Protein AF-A0A350T4Q5-F1 (afdb_monomer)

Radius of gyration: 14.83 Å; Cα contacts (8 Å, |Δi|>4): 93; chains: 1; bounding box: 34×29×39 Å

Nearest PDB structures (foldseek):
  8c8w-assembly1_A  TM=9.271E-01  e=6.798E-06  Priestia megaterium
  8c8v-assembly1_A  TM=9.267E-01  e=7.148E-06  Priestia megaterium NBRC 15308 = ATCC 14581
  8c9d-assembly1_A  TM=9.274E-01  e=7.517E-06  Priestia megaterium
  8c8u-assembly1_A  TM=9.196E-01  e=1.243E-05  Priestia megaterium
  7wpm-assembly1_A  TM=7.913E-01  e=9.254E-01  Staphylococcus aureus subsp. aureus COL

pLDDT: mean 91.28, std 11.69, range [34.25, 98.56]

Sequence (115 aa):
DPTDPANAVPLEERTLLDRWILSRLQGVVDDVRACLDDFDAQGATRALERFVVDELSNWYIRRNRRRFWKTEADRDKAAAYQTLREALVTLTMLLAPFLPFTSEEMYDNLSLIHI

Mean predicted aligned error: 4.3 Å

Secondary structure (DSSP, 8-state):
-TT-GGGPPPGGGS-HHHHHHHHHHHHHHHHHHHHHHTT-HHHHHHHHHHIIIIIIIIIIIHHHHHHHT-SS--HHHHHHHHHHHHHHHHHHHHHTTT-HHHHHHHHHHHHGGG-

Foldseek 3Di:
DLQDPVLDDDLVRADPLLVVLVVLLVVLVVQLVVCVVVVNPPSNVVSLCCSVPPPVPVPSCVVCVVLCPDPDDDSRVSSSVNSNLVSQLSSLVSCCVPCVVVSVVSNCVSVVVPD

Solvent-accessible surface area (backbone atoms only — not comparable to full-atom values): 6462 Å² total; per-residue (Å²): 114,60,71,39,75,93,62,63,67,56,72,88,79,39,53,74,68,52,50,48,54,53,54,51,50,53,52,46,52,52,51,33,49,54,22,52,77,71,68,32,64,66,57,22,51,52,50,50,49,48,43,50,51,55,48,44,46,60,42,49,47,59,72,42,45,68,52,76,67,47,87,68,94,44,75,67,36,25,36,53,49,39,46,50,48,55,53,50,53,52,48,31,62,71,36,33,92,81,38,52,69,63,20,49,56,51,43,48,66,71,58,51,83,76,114

Structure (mmCIF, N/CA/C/O backbone):
data_AF-A0A350T4Q5-F1
#
_entry.id   AF-A0A350T4Q5-F1
#
loop_
_atom_site.group_PDB
_atom_site.id
_atom_site.type_symbol
_atom_site.label_atom_id
_atom_site.label_alt_id
_atom_site.label_comp_id
_atom_site.label_asym_id
_atom_site.label_entity_id
_atom_site.label_seq_id
_atom_site.pdbx_PDB_ins_code
_atom_site.Cartn_x
_atom_site.Cartn_y
_atom_site.Cartn_z
_atom_site.occupancy
_atom_site.B_iso_or_equiv
_atom_site.auth_seq_id
_atom_site.auth_comp_id
_atom_site.auth_asym_id
_atom_site.auth_atom_id
_atom_site.pdbx_PDB_model_num
ATOM 1 N N . ASP A 1 1 ? 6.043 8.542 -19.156 1.00 61.22 1 ASP A N 1
ATOM 2 C CA . ASP A 1 1 ? 6.174 8.318 -17.704 1.00 61.22 1 ASP A CA 1
ATOM 3 C C . ASP A 1 1 ? 6.070 6.815 -17.435 1.00 61.22 1 ASP A C 1
ATOM 5 O O . ASP A 1 1 ? 5.199 6.197 -18.039 1.00 61.22 1 ASP A O 1
ATOM 9 N N . PRO A 1 2 ? 6.938 6.188 -16.618 1.00 62.78 2 PRO A N 1
ATOM 10 C CA . PRO A 1 2 ? 6.801 4.770 -16.257 1.00 62.78 2 PRO A CA 1
ATOM 11 C C . PRO A 1 2 ? 5.472 4.408 -15.561 1.00 62.78 2 PRO A C 1
ATOM 13 O O . PRO A 1 2 ? 5.116 3.232 -15.537 1.00 62.78 2 PRO A O 1
ATOM 16 N N . THR A 1 3 ? 4.744 5.382 -15.011 1.00 64.25 3 THR A N 1
ATOM 17 C CA . THR A 1 3 ? 3.457 5.201 -14.317 1.00 64.25 3 THR A CA 1
ATOM 18 C C . THR A 1 3 ? 2.225 5.495 -15.181 1.00 64.25 3 THR A C 1
ATOM 20 O O . THR A 1 3 ? 1.106 5.358 -14.697 1.00 64.25 3 THR A O 1
ATOM 23 N N . ASP A 1 4 ? 2.417 5.848 -16.455 1.00 70.12 4 ASP A N 1
ATOM 24 C CA . ASP A 1 4 ? 1.335 6.103 -17.411 1.00 70.12 4 ASP A CA 1
ATOM 25 C C . ASP A 1 4 ? 0.480 4.836 -17.650 1.00 70.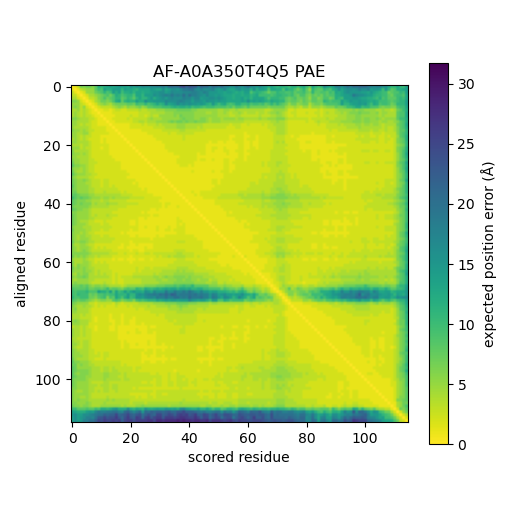12 4 ASP A C 1
ATOM 27 O O . ASP A 1 4 ? 1.043 3.791 -18.003 1.00 70.12 4 ASP A O 1
ATOM 31 N N . PRO A 1 5 ? -0.859 4.892 -17.499 1.00 68.81 5 PRO A N 1
ATOM 32 C CA . PRO A 1 5 ? -1.757 3.764 -17.726 1.00 68.81 5 PRO A CA 1
ATOM 33 C C . PRO A 1 5 ? -1.704 3.235 -19.162 1.00 68.81 5 PRO A C 1
ATOM 35 O O . PRO A 1 5 ? -1.942 2.044 -19.365 1.00 68.81 5 PRO A O 1
ATOM 38 N N . ALA A 1 6 ? -1.320 4.053 -20.150 1.00 72.62 6 ALA A N 1
ATOM 39 C CA . ALA A 1 6 ? -1.089 3.585 -21.518 1.00 72.62 6 ALA A CA 1
ATOM 40 C C . ALA A 1 6 ? 0.088 2.591 -21.620 1.00 72.62 6 ALA A C 1
ATOM 42 O O . ALA A 1 6 ? 0.151 1.801 -22.559 1.00 72.62 6 ALA A O 1
ATOM 43 N N . ASN A 1 7 ? 0.996 2.599 -20.637 1.00 78.88 7 ASN A N 1
ATOM 44 C CA . ASN A 1 7 ? 2.150 1.703 -20.532 1.00 78.88 7 ASN A CA 1
ATOM 45 C C . ASN A 1 7 ? 2.005 0.689 -19.383 1.00 78.88 7 ASN A C 1
ATOM 47 O O . ASN A 1 7 ? 3.010 0.168 -18.887 1.00 78.88 7 ASN A O 1
ATOM 51 N N . ALA A 1 8 ? 0.777 0.420 -18.926 1.00 83.19 8 ALA A N 1
ATOM 52 C CA . ALA A 1 8 ? 0.528 -0.513 -17.834 1.00 83.19 8 ALA A CA 1
ATOM 53 C C . ALA A 1 8 ? 1.073 -1.916 -18.158 1.00 83.19 8 ALA A C 1
ATOM 55 O O . ALA A 1 8 ? 0.717 -2.534 -19.161 1.00 83.19 8 ALA A O 1
ATOM 56 N N . VAL A 1 9 ? 1.939 -2.433 -17.286 1.00 89.81 9 VAL A N 1
ATOM 57 C CA . VAL A 1 9 ? 2.476 -3.791 -17.371 1.00 89.81 9 VAL A CA 1
ATOM 58 C C . VAL A 1 9 ? 1.499 -4.741 -16.667 1.00 89.81 9 VAL A C 1
ATOM 60 O O . VAL A 1 9 ? 1.275 -4.573 -15.456 1.00 89.81 9 VAL A O 1
ATOM 63 N N . PRO A 1 10 ? 0.935 -5.737 -17.382 1.00 92.06 10 PRO A N 1
ATOM 64 C CA . PRO A 1 10 ? 0.030 -6.727 -16.804 1.00 92.06 10 PRO A CA 1
ATOM 65 C C . PRO A 1 10 ? 0.656 -7.444 -15.608 1.00 92.06 10 PRO A C 1
ATOM 67 O O . PRO A 1 10 ? 1.849 -7.747 -15.616 1.00 92.06 10 PRO A O 1
ATOM 70 N N . LEU A 1 11 ? -0.147 -7.751 -14.584 1.00 90.50 11 LEU A N 1
ATOM 71 C CA . LEU A 1 11 ? 0.329 -8.363 -13.336 1.00 90.50 11 LEU A CA 1
ATOM 72 C C . LEU A 1 11 ? 1.104 -9.671 -13.574 1.00 90.50 11 LEU A C 1
ATOM 74 O O . LEU A 1 11 ? 2.115 -9.919 -12.922 1.00 90.50 11 LEU A O 1
ATOM 78 N N . GLU A 1 12 ? 0.649 -10.488 -14.522 1.00 92.44 12 GLU A N 1
ATOM 79 C CA . GLU A 1 12 ? 1.275 -11.754 -14.932 1.00 92.44 12 GLU A CA 1
ATOM 80 C C . GLU A 1 12 ? 2.679 -11.597 -15.523 1.00 92.44 12 GLU A C 1
ATOM 82 O O . GLU A 1 12 ? 3.515 -12.488 -15.366 1.00 92.44 12 GLU A O 1
ATOM 87 N N . GLU A 1 13 ? 2.958 -10.446 -16.130 1.00 92.69 13 GLU A N 1
ATOM 88 C CA . GLU A 1 13 ? 4.268 -10.105 -16.677 1.00 92.69 13 GLU A CA 1
ATOM 89 C C . GLU A 1 13 ? 5.186 -9.432 -15.644 1.00 92.69 13 GLU A C 1
ATOM 91 O O . GLU A 1 13 ? 6.383 -9.261 -15.890 1.00 92.69 13 GLU A O 1
ATOM 96 N N . ARG A 1 14 ? 4.657 -9.054 -14.472 1.00 94.44 14 ARG A N 1
ATOM 97 C CA . ARG A 1 14 ? 5.464 -8.496 -13.384 1.00 94.44 14 ARG A CA 1
ATOM 98 C C . ARG A 1 14 ? 6.264 -9.592 -12.681 1.00 94.44 14 ARG A C 1
ATOM 100 O O . ARG A 1 14 ? 5.910 -10.780 -12.652 1.00 94.44 14 ARG A O 1
ATOM 107 N N . THR A 1 15 ? 7.368 -9.187 -12.060 1.00 95.38 15 THR A N 1
ATOM 108 C CA . THR A 1 15 ? 8.251 -10.134 -11.373 1.00 95.38 15 THR A CA 1
ATOM 109 C C . THR A 1 15 ? 7.538 -10.800 -10.192 1.00 95.38 15 THR A C 1
ATOM 111 O O . THR A 1 15 ? 6.522 -10.318 -9.686 1.00 95.38 15 THR A O 1
ATOM 114 N N . LEU A 1 16 ? 8.078 -11.923 -9.713 1.00 96.06 16 LEU A N 1
ATOM 115 C CA . LEU A 1 16 ? 7.541 -12.590 -8.521 1.00 96.06 16 LEU A CA 1
ATOM 116 C C . LEU A 1 16 ? 7.554 -11.677 -7.287 1.00 96.06 16 LEU A C 1
ATOM 118 O O . LEU A 1 16 ? 6.637 -11.751 -6.479 1.00 96.06 16 LEU A O 1
ATOM 122 N N . LEU A 1 17 ? 8.560 -10.803 -7.157 1.00 95.81 17 LEU A N 1
ATOM 123 C CA . LEU A 1 17 ? 8.650 -9.848 -6.049 1.00 95.81 17 LEU A CA 1
ATOM 124 C C . LEU A 1 17 ? 7.539 -8.797 -6.115 1.00 95.81 17 LEU A C 1
ATOM 126 O O . LEU A 1 17 ? 6.979 -8.448 -5.080 1.00 95.81 17 LEU A O 1
ATOM 130 N N . ASP A 1 18 ? 7.211 -8.331 -7.320 1.00 97.06 18 ASP A N 1
ATOM 131 C CA . ASP A 1 18 ? 6.153 -7.344 -7.545 1.00 97.06 18 ASP A CA 1
ATOM 132 C C . ASP A 1 18 ? 4.778 -7.928 -7.201 1.00 97.06 18 ASP A C 1
ATOM 134 O O . ASP A 1 18 ? 3.994 -7.338 -6.463 1.00 97.06 18 ASP A O 1
ATOM 138 N N . ARG A 1 19 ? 4.505 -9.148 -7.674 1.00 97.44 19 ARG A N 1
ATOM 139 C CA . ARG A 1 19 ? 3.265 -9.862 -7.345 1.00 97.44 19 ARG A CA 1
ATOM 140 C C . ARG A 1 19 ? 3.166 -10.193 -5.859 1.00 97.44 19 ARG A C 1
ATOM 142 O O . ARG A 1 19 ? 2.090 -10.090 -5.277 1.00 97.44 19 ARG A O 1
ATOM 149 N N . TRP A 1 20 ? 4.284 -10.573 -5.243 1.00 97.62 20 TRP A N 1
ATOM 150 C CA . TRP A 1 20 ? 4.340 -10.864 -3.816 1.00 97.62 20 TRP A CA 1
ATOM 151 C C . TRP A 1 20 ? 3.986 -9.637 -2.974 1.00 97.62 20 TRP A C 1
ATOM 153 O O . TRP A 1 20 ? 3.129 -9.754 -2.104 1.00 97.62 20 TRP A O 1
ATOM 163 N N . ILE A 1 21 ? 4.570 -8.460 -3.244 1.00 98.31 21 ILE A N 1
ATOM 164 C CA . ILE A 1 21 ? 4.298 -7.275 -2.414 1.00 98.31 21 ILE A CA 1
ATOM 165 C C . ILE A 1 21 ? 2.842 -6.810 -2.546 1.00 98.31 21 ILE A C 1
ATOM 167 O O . ILE A 1 21 ? 2.245 -6.400 -1.555 1.00 98.31 21 ILE A O 1
ATOM 171 N N . LEU A 1 22 ? 2.234 -6.950 -3.730 1.00 97.88 22 LEU A N 1
ATOM 172 C CA . LEU A 1 22 ? 0.810 -6.652 -3.928 1.00 97.88 22 LEU A CA 1
ATOM 173 C C . LEU A 1 22 ? -0.096 -7.666 -3.227 1.00 97.88 22 LEU A C 1
ATOM 175 O O . LEU A 1 22 ? -1.104 -7.289 -2.639 1.00 97.88 22 LEU A O 1
ATOM 179 N N . SER A 1 23 ? 0.278 -8.947 -3.222 1.00 98.06 23 SER A N 1
ATOM 180 C CA . SER A 1 23 ? -0.440 -9.958 -2.440 1.00 98.06 23 SER A CA 1
ATOM 181 C C . SER A 1 23 ? -0.360 -9.672 -0.938 1.00 98.06 23 SER A C 1
ATOM 183 O O . SER A 1 23 ? -1.364 -9.795 -0.239 1.00 98.06 23 SER A O 1
ATOM 185 N N . ARG A 1 24 ? 0.807 -9.246 -0.441 1.00 98.38 24 ARG A N 1
ATOM 186 C CA . ARG A 1 24 ? 0.977 -8.819 0.953 1.00 98.38 24 ARG A CA 1
ATOM 187 C C . ARG A 1 24 ? 0.131 -7.594 1.290 1.00 98.38 24 ARG A C 1
ATOM 189 O O . ARG A 1 24 ? -0.531 -7.597 2.322 1.00 98.38 24 ARG A O 1
ATOM 196 N N . LEU A 1 25 ? 0.101 -6.602 0.400 1.00 98.50 25 LEU A N 1
ATOM 197 C CA . LEU A 1 25 ? -0.722 -5.402 0.536 1.00 98.50 25 LEU A CA 1
ATOM 198 C C . LEU A 1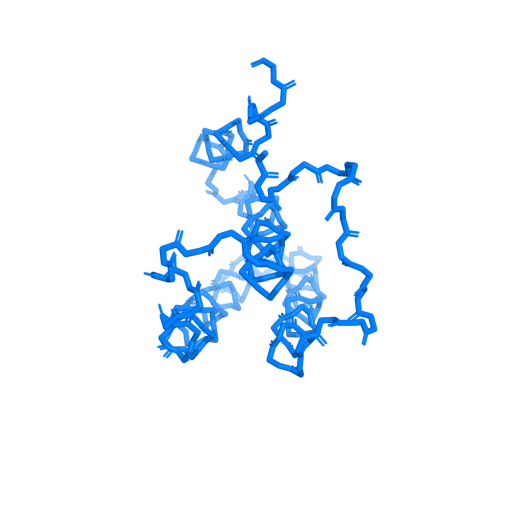 25 ? -2.210 -5.738 0.696 1.00 98.50 25 LEU A C 1
ATOM 200 O O . LEU A 1 25 ? -2.852 -5.173 1.572 1.00 98.50 25 LEU A O 1
ATOM 204 N N . GLN A 1 26 ? -2.749 -6.667 -0.100 1.00 98.38 26 GLN A N 1
ATOM 205 C CA . GLN A 1 26 ? -4.150 -7.088 0.045 1.00 98.38 26 GLN A CA 1
ATOM 206 C C . GLN A 1 26 ? -4.422 -7.722 1.416 1.00 98.38 26 GLN A C 1
ATOM 208 O O . GLN A 1 26 ? -5.421 -7.395 2.042 1.00 98.38 26 GLN A O 1
ATOM 213 N N . GLY A 1 27 ? -3.493 -8.531 1.938 1.00 98.50 27 GLY A N 1
ATOM 214 C CA . GLY A 1 27 ? -3.611 -9.046 3.308 1.00 98.50 27 GLY A CA 1
ATOM 215 C C . GLY A 1 27 ? -3.663 -7.933 4.362 1.00 98.50 27 GLY A C 1
ATOM 216 O O . GLY A 1 27 ? -4.460 -7.997 5.286 1.00 98.50 27 GLY A O 1
ATOM 217 N N . VAL A 1 28 ? -2.874 -6.868 4.189 1.00 98.44 28 VAL A N 1
ATOM 218 C CA . VAL A 1 28 ? -2.890 -5.707 5.098 1.00 98.44 28 VAL A CA 1
ATOM 219 C C . VAL A 1 28 ? -4.191 -4.914 4.985 1.00 98.44 28 VAL A C 1
ATOM 221 O O . VAL A 1 28 ? -4.677 -4.412 5.993 1.00 98.44 28 VAL A O 1
ATOM 224 N N . VAL A 1 29 ? -4.771 -4.802 3.786 1.00 98.56 29 VAL A N 1
ATOM 225 C CA . VAL A 1 29 ? -6.099 -4.191 3.596 1.00 98.56 29 VAL A CA 1
ATOM 226 C C . VAL A 1 29 ? -7.148 -4.944 4.415 1.00 98.56 29 VAL A C 1
ATOM 228 O O . VAL A 1 29 ? -7.942 -4.306 5.109 1.00 98.56 29 VAL A O 1
ATOM 231 N N . ASP A 1 30 ? -7.134 -6.276 4.356 1.00 98.56 30 ASP A N 1
ATOM 232 C CA . ASP A 1 30 ? -8.070 -7.118 5.103 1.00 98.56 30 ASP A CA 1
ATOM 233 C C . ASP A 1 30 ? -7.855 -6.994 6.620 1.00 98.56 30 ASP A C 1
ATOM 235 O O . ASP A 1 30 ? -8.821 -6.773 7.352 1.00 98.56 30 ASP A O 1
ATOM 239 N N . ASP A 1 31 ? -6.600 -7.038 7.083 1.00 98.44 31 ASP A N 1
ATOM 240 C CA . ASP A 1 31 ? -6.246 -6.879 8.500 1.00 98.44 31 ASP A CA 1
ATOM 241 C C . ASP A 1 31 ? -6.696 -5.511 9.048 1.00 98.44 31 ASP A C 1
ATOM 243 O O . ASP A 1 31 ? -7.316 -5.427 10.108 1.00 98.44 31 ASP A O 1
ATOM 247 N N . VAL A 1 32 ? -6.420 -4.423 8.318 1.00 98.50 32 VAL A N 1
ATOM 248 C CA . VAL A 1 32 ? -6.804 -3.059 8.723 1.00 98.50 32 VAL A CA 1
ATOM 249 C C . VAL A 1 32 ? -8.319 -2.901 8.759 1.00 98.50 32 VAL A C 1
ATOM 251 O O . VAL A 1 32 ? -8.835 -2.293 9.697 1.00 98.50 32 VAL A O 1
ATOM 254 N N . ARG A 1 33 ? -9.034 -3.446 7.767 1.00 98.19 33 ARG A N 1
ATOM 255 C CA . ARG A 1 33 ? -10.501 -3.413 7.744 1.00 98.19 33 ARG A CA 1
ATOM 256 C C . ARG A 1 33 ? -11.072 -4.138 8.959 1.00 98.19 33 ARG A C 1
ATOM 258 O O . ARG A 1 33 ? -11.865 -3.540 9.674 1.00 98.19 33 ARG A O 1
ATOM 265 N N . ALA A 1 34 ? -10.618 -5.363 9.226 1.00 98.50 34 ALA A N 1
ATOM 266 C CA . ALA A 1 34 ? -11.076 -6.140 10.374 1.00 98.50 34 ALA A CA 1
ATOM 267 C C . ALA A 1 34 ? -10.808 -5.415 11.704 1.00 98.50 34 ALA A C 1
ATOM 269 O O . ALA A 1 34 ? -11.702 -5.300 12.537 1.00 98.50 34 ALA A O 1
ATOM 270 N N . CYS A 1 35 ? -9.608 -4.852 11.876 1.00 98.56 35 CYS A N 1
ATOM 271 C CA . CYS A 1 35 ? -9.280 -4.059 13.058 1.00 98.56 35 CYS A CA 1
ATOM 272 C C . CYS A 1 35 ? -10.199 -2.838 13.216 1.00 98.56 35 CYS A C 1
ATOM 274 O O . CYS A 1 35 ? -10.667 -2.570 14.318 1.00 98.56 35 CYS A O 1
ATOM 276 N N . LEU A 1 36 ? -10.470 -2.089 12.142 1.00 97.75 36 LEU A N 1
ATOM 277 C CA . LEU A 1 36 ? -11.336 -0.908 12.214 1.00 97.75 36 LEU A CA 1
ATOM 278 C C . LEU A 1 36 ? -12.811 -1.261 12.450 1.00 97.75 36 LEU A C 1
ATOM 280 O O . LEU A 1 36 ? -13.474 -0.529 13.185 1.00 97.75 36 LEU A O 1
ATOM 284 N N . ASP A 1 37 ? -13.298 -2.372 11.893 1.00 98.19 37 ASP A N 1
ATOM 285 C CA . ASP A 1 37 ? -14.648 -2.892 12.155 1.00 98.19 37 ASP A CA 1
ATOM 286 C C . ASP A 1 37 ? -14.831 -3.252 13.646 1.00 98.19 37 ASP A C 1
ATOM 288 O O . ASP A 1 37 ? -15.897 -3.016 14.216 1.00 98.19 37 ASP A O 1
ATOM 292 N N . ASP A 1 38 ? -13.762 -3.720 14.302 1.00 98.38 38 ASP A N 1
ATOM 293 C CA . ASP A 1 38 ? -13.709 -4.020 15.741 1.00 98.38 38 ASP A CA 1
ATOM 294 C C . ASP A 1 38 ? -13.295 -2.816 16.619 1.00 98.38 38 ASP A C 1
ATOM 296 O O . ASP A 1 38 ? -13.071 -2.960 17.824 1.00 98.38 38 ASP A O 1
ATOM 300 N N . PHE A 1 39 ? -13.206 -1.607 16.048 1.00 97.56 39 PHE A N 1
ATOM 301 C CA . PHE A 1 39 ? -12.738 -0.382 16.720 1.00 97.56 39 PHE A CA 1
ATOM 302 C C . PHE A 1 39 ? -11.301 -0.458 17.287 1.00 97.56 39 PHE A C 1
ATOM 304 O O . PHE A 1 39 ? -10.911 0.352 18.135 1.00 97.56 39 PHE A O 1
ATOM 311 N N . ASP A 1 40 ? -10.470 -1.377 16.792 1.00 98.25 40 ASP A N 1
ATOM 312 C CA . ASP A 1 40 ? -9.057 -1.521 17.146 1.00 98.25 40 ASP A CA 1
ATOM 313 C C . ASP A 1 40 ? -8.143 -0.669 16.245 1.00 98.25 40 ASP A C 1
ATOM 315 O O . ASP A 1 40 ? -7.451 -1.140 15.337 1.00 98.25 40 ASP A O 1
ATOM 319 N N . ALA A 1 41 ? -8.085 0.632 16.537 1.00 97.19 41 ALA A N 1
ATOM 320 C CA . ALA A 1 41 ? -7.173 1.552 15.853 1.00 97.19 41 ALA A CA 1
ATOM 321 C C . ALA A 1 41 ? -5.684 1.190 16.056 1.00 97.19 41 ALA A C 1
ATOM 323 O O . ALA A 1 41 ? -4.837 1.492 15.207 1.00 97.19 41 ALA A O 1
ATOM 324 N N . GLN A 1 42 ? -5.337 0.546 17.175 1.00 97.94 42 GLN A N 1
ATOM 325 C CA . GLN A 1 42 ? -3.953 0.192 17.479 1.00 97.94 42 GLN A CA 1
ATOM 326 C C . GLN A 1 42 ? -3.486 -1.000 16.633 1.00 97.94 42 GLN A C 1
ATOM 328 O O . GLN A 1 42 ? -2.375 -0.980 16.101 1.00 97.94 42 GLN A O 1
ATOM 333 N N . GLY A 1 43 ? -4.319 -2.030 16.496 1.00 98.25 43 GLY A N 1
ATOM 334 C CA . GLY A 1 43 ? -4.054 -3.179 15.635 1.00 98.25 43 GLY A CA 1
ATOM 335 C C . GLY A 1 43 ? -3.895 -2.762 14.178 1.00 98.25 43 GLY A C 1
ATOM 336 O O . GLY A 1 43 ? -2.888 -3.105 13.552 1.00 98.25 43 GLY A O 1
ATOM 337 N N . ALA A 1 44 ? -4.804 -1.916 13.682 1.00 98.25 44 ALA A N 1
ATOM 338 C CA . ALA A 1 44 ? -4.745 -1.385 12.321 1.00 98.25 44 ALA A CA 1
ATOM 339 C C . ALA A 1 44 ? -3.430 -0.629 12.048 1.00 98.25 44 ALA A C 1
ATOM 341 O O . ALA A 1 44 ? -2.730 -0.903 11.071 1.00 98.25 44 ALA A O 1
ATOM 342 N N . THR A 1 45 ? -3.041 0.287 12.942 1.00 97.56 45 THR A N 1
ATOM 343 C CA . THR A 1 45 ? -1.793 1.059 12.789 1.00 97.56 45 THR A CA 1
ATOM 344 C C . THR A 1 45 ? -0.541 0.186 12.897 1.00 97.56 45 THR A C 1
ATOM 346 O O . THR A 1 45 ? 0.397 0.381 12.124 1.00 97.56 45 THR A O 1
ATOM 349 N N . ARG A 1 46 ? -0.533 -0.835 13.766 1.00 98.12 46 ARG A N 1
ATOM 350 C CA . ARG A 1 46 ? 0.562 -1.824 13.841 1.00 98.12 46 ARG A CA 1
ATOM 351 C C . ARG A 1 46 ? 0.681 -2.672 12.573 1.00 98.12 46 ARG A C 1
ATOM 353 O O . ARG A 1 46 ? 1.799 -3.003 12.176 1.00 98.12 46 ARG A O 1
ATOM 360 N N . ALA A 1 47 ? -0.437 -3.056 11.955 1.00 98.19 47 ALA A N 1
ATOM 361 C CA . ALA A 1 47 ? -0.431 -3.797 10.693 1.00 98.19 47 ALA A CA 1
ATOM 362 C C . ALA A 1 47 ? 0.183 -2.952 9.563 1.00 98.19 47 ALA A C 1
ATOM 364 O O . ALA A 1 47 ? 1.069 -3.426 8.846 1.00 98.19 47 ALA A O 1
ATOM 365 N N . LEU A 1 48 ? -0.214 -1.677 9.477 1.00 98.19 48 LEU A N 1
ATOM 366 C CA . LEU A 1 48 ? 0.344 -0.712 8.526 1.00 98.19 48 LEU A CA 1
ATOM 367 C C . LEU A 1 48 ? 1.843 -0.484 8.741 1.00 98.19 48 LEU A C 1
ATOM 369 O O . LEU A 1 48 ? 2.616 -0.570 7.787 1.00 98.19 48 LEU A O 1
ATOM 373 N N . GLU A 1 49 ? 2.270 -0.236 9.983 1.00 97.94 49 GLU A N 1
ATOM 374 C CA . GLU A 1 49 ? 3.683 -0.024 10.322 1.00 97.94 49 GLU A CA 1
ATOM 375 C C . GLU A 1 49 ? 4.542 -1.219 9.896 1.00 97.94 49 GLU A C 1
ATOM 377 O O . GLU A 1 49 ? 5.549 -1.043 9.206 1.00 97.94 49 GLU A O 1
ATOM 382 N N . ARG A 1 50 ? 4.110 -2.441 10.237 1.00 98.31 50 ARG A N 1
ATOM 383 C CA . ARG A 1 50 ? 4.811 -3.678 9.867 1.00 98.31 50 ARG A CA 1
ATOM 384 C C . ARG A 1 50 ? 4.981 -3.794 8.357 1.00 98.31 50 ARG A C 1
ATOM 386 O O . ARG A 1 50 ? 6.081 -4.069 7.882 1.00 98.31 50 ARG A O 1
ATOM 393 N N . PHE A 1 51 ? 3.916 -3.561 7.593 1.00 98.50 51 PHE A N 1
ATOM 394 C CA . PHE A 1 51 ? 3.995 -3.627 6.138 1.00 98.50 51 PHE A CA 1
ATOM 395 C C . PHE A 1 51 ? 4.963 -2.587 5.571 1.00 98.50 51 PHE A C 1
ATOM 397 O O . PHE A 1 51 ? 5.831 -2.926 4.766 1.00 98.50 51 PHE A O 1
ATOM 404 N N . VAL A 1 52 ? 4.850 -1.329 6.002 1.00 98.00 52 VAL A N 1
ATOM 405 C CA . VAL A 1 52 ? 5.680 -0.233 5.484 1.00 98.00 52 VAL A CA 1
ATOM 406 C C . VAL A 1 52 ? 7.156 -0.458 5.811 1.00 98.00 52 VAL A C 1
ATOM 408 O O . VAL A 1 52 ? 8.009 -0.344 4.925 1.00 98.00 52 VAL A O 1
ATOM 411 N N . VAL A 1 53 ? 7.468 -0.785 7.065 1.00 97.81 53 VAL A N 1
ATOM 412 C CA . VAL A 1 53 ? 8.849 -0.902 7.543 1.00 97.81 53 VAL A CA 1
ATOM 413 C C . VAL A 1 53 ? 9.482 -2.198 7.055 1.00 97.81 53 VAL A C 1
ATOM 415 O O . VAL A 1 53 ? 10.529 -2.152 6.404 1.00 97.81 53 VAL A O 1
ATOM 418 N N . ASP A 1 54 ? 8.862 -3.345 7.327 1.00 97.44 54 ASP A N 1
ATOM 419 C CA . ASP A 1 54 ? 9.498 -4.649 7.134 1.00 97.44 54 ASP A CA 1
ATOM 420 C C . ASP A 1 54 ? 9.371 -5.149 5.695 1.00 97.44 54 ASP A C 1
ATOM 422 O O . ASP A 1 54 ? 10.351 -5.613 5.104 1.00 97.44 54 ASP A O 1
ATOM 426 N N . GLU A 1 55 ? 8.183 -5.031 5.106 1.00 98.06 55 GLU A N 1
ATOM 427 C CA . GLU A 1 55 ? 7.877 -5.670 3.826 1.00 98.06 55 GLU A CA 1
ATOM 428 C C . GLU A 1 55 ? 8.155 -4.739 2.642 1.00 98.06 55 GLU A C 1
ATOM 430 O O . GLU A 1 55 ? 8.893 -5.101 1.720 1.00 98.06 55 GLU A O 1
ATOM 435 N N . LEU A 1 56 ? 7.638 -3.511 2.678 1.00 97.62 56 LEU A N 1
ATOM 436 C CA . LEU A 1 56 ? 7.789 -2.556 1.587 1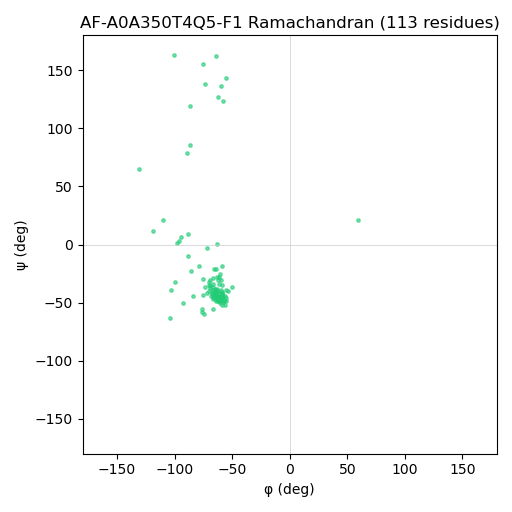.00 97.62 56 LEU A CA 1
ATOM 437 C C . LEU A 1 56 ? 9.192 -1.937 1.573 1.00 97.62 56 LEU A C 1
ATOM 439 O O . LEU A 1 56 ? 9.916 -2.064 0.583 1.00 97.62 56 LEU A O 1
ATOM 443 N N . SER A 1 57 ? 9.605 -1.286 2.662 1.00 96.25 57 SER A N 1
ATOM 444 C CA . SER A 1 57 ? 10.888 -0.576 2.726 1.00 96.25 57 SER A CA 1
ATOM 445 C C . SER A 1 57 ? 12.071 -1.538 2.852 1.00 96.25 57 SER A C 1
ATOM 447 O O . SER A 1 57 ? 12.947 -1.593 1.975 1.00 96.25 57 SER A O 1
ATOM 449 N N . ASN A 1 58 ? 12.094 -2.343 3.920 1.00 96.00 58 ASN A N 1
ATOM 450 C CA . ASN A 1 58 ? 13.248 -3.180 4.233 1.00 96.00 58 ASN A CA 1
ATOM 451 C C . ASN A 1 58 ? 13.452 -4.335 3.253 1.00 96.00 58 ASN A C 1
ATOM 453 O O . ASN A 1 58 ? 14.609 -4.711 3.020 1.00 96.00 58 ASN A O 1
ATOM 457 N N . TRP A 1 59 ? 12.378 -4.893 2.693 1.00 95.44 59 TRP A N 1
ATOM 458 C CA . TRP A 1 59 ? 12.464 -6.055 1.815 1.00 95.44 59 TRP A CA 1
ATOM 459 C C . TRP A 1 59 ? 12.290 -5.686 0.340 1.00 95.44 59 TRP A C 1
ATOM 461 O O . TRP A 1 59 ? 13.242 -5.829 -0.431 1.00 95.44 59 TRP A O 1
ATOM 471 N N . TYR A 1 60 ? 11.127 -5.169 -0.068 1.00 97.56 60 TYR A N 1
ATOM 472 C CA . TYR A 1 60 ? 10.818 -4.927 -1.480 1.00 97.56 60 TYR A CA 1
ATOM 473 C C . TYR A 1 60 ? 11.695 -3.832 -2.105 1.00 97.56 60 TYR A C 1
ATOM 475 O O . TYR A 1 60 ? 12.394 -4.104 -3.088 1.00 97.56 60 TYR A O 1
ATOM 483 N N . ILE A 1 61 ? 11.725 -2.620 -1.539 1.00 96.38 61 ILE A N 1
ATOM 484 C CA . ILE A 1 61 ? 12.511 -1.496 -2.081 1.00 96.38 61 ILE A CA 1
ATOM 485 C C . ILE A 1 61 ? 14.002 -1.827 -2.036 1.00 96.38 61 ILE A C 1
ATOM 487 O O . ILE A 1 61 ? 14.704 -1.681 -3.041 1.00 96.38 61 ILE A O 1
ATOM 491 N N . ARG A 1 62 ? 14.494 -2.341 -0.900 1.00 94.75 62 ARG A N 1
ATOM 492 C CA . ARG A 1 62 ? 15.910 -2.709 -0.750 1.00 94.75 62 ARG A CA 1
ATOM 493 C C . ARG A 1 62 ? 16.350 -3.734 -1.796 1.00 94.75 62 ARG A C 1
ATOM 495 O O . ARG A 1 62 ? 17.417 -3.572 -2.391 1.00 94.75 62 ARG A O 1
ATOM 502 N N . ARG A 1 63 ? 15.539 -4.765 -2.050 1.00 94.00 63 ARG A N 1
ATOM 503 C CA . ARG A 1 63 ? 15.871 -5.836 -3.003 1.00 94.00 63 ARG A CA 1
ATOM 504 C C . ARG A 1 63 ? 15.728 -5.399 -4.460 1.00 94.00 63 ARG A C 1
ATOM 506 O O . ARG A 1 63 ? 16.495 -5.857 -5.304 1.00 94.00 63 ARG A O 1
ATOM 513 N N . ASN A 1 64 ? 14.821 -4.466 -4.743 1.00 94.62 64 ASN A N 1
ATOM 514 C CA . ASN A 1 64 ? 14.597 -3.919 -6.082 1.00 94.62 64 ASN A CA 1
ATOM 515 C C . ASN A 1 64 ? 15.375 -2.623 -6.368 1.00 94.62 64 ASN A C 1
ATOM 517 O O . ASN A 1 64 ? 15.234 -2.060 -7.452 1.00 94.62 64 ASN A O 1
ATOM 521 N N . ARG A 1 65 ? 16.264 -2.170 -5.469 1.00 93.38 65 ARG A N 1
ATOM 522 C CA . ARG A 1 65 ? 17.063 -0.940 -5.641 1.00 93.38 65 ARG A CA 1
ATOM 523 C C . ARG A 1 65 ? 17.780 -0.868 -6.992 1.00 93.38 65 ARG A C 1
ATOM 525 O O . ARG A 1 65 ? 17.858 0.195 -7.586 1.00 93.38 65 ARG A O 1
ATOM 532 N N . ARG A 1 66 ? 18.281 -1.982 -7.535 1.00 91.06 66 ARG A N 1
ATOM 533 C CA . ARG A 1 66 ? 18.907 -1.957 -8.871 1.00 91.06 66 ARG A CA 1
ATOM 534 C C . ARG A 1 66 ? 17.922 -1.558 -9.974 1.00 91.06 66 ARG A C 1
ATOM 536 O O . ARG A 1 66 ? 18.316 -0.808 -10.853 1.00 91.06 66 ARG A O 1
ATOM 543 N N . ARG A 1 67 ? 16.665 -2.013 -9.909 1.00 91.38 67 ARG A N 1
ATOM 544 C CA . ARG A 1 67 ? 15.620 -1.745 -10.917 1.00 91.38 67 ARG A CA 1
ATOM 545 C C . ARG A 1 67 ? 15.214 -0.273 -10.927 1.00 91.38 67 ARG A C 1
ATOM 547 O O . ARG A 1 67 ? 15.100 0.318 -11.991 1.00 91.38 67 ARG A O 1
ATOM 554 N N . PHE A 1 68 ? 15.096 0.339 -9.750 1.00 88.12 68 PHE A N 1
ATOM 555 C CA . PHE A 1 68 ? 14.765 1.762 -9.623 1.00 88.12 68 PHE A CA 1
ATOM 556 C C . PHE A 1 68 ? 15.902 2.694 -10.109 1.00 88.12 68 PHE A C 1
ATOM 558 O O . PHE A 1 68 ? 15.624 3.760 -10.649 1.00 88.12 68 PHE A O 1
ATOM 565 N N . TRP A 1 69 ? 17.174 2.282 -9.993 1.00 86.12 69 TRP A N 1
ATOM 566 C CA . TRP A 1 69 ? 18.352 3.095 -10.359 1.00 86.12 69 TRP A CA 1
ATOM 567 C C . TRP A 1 69 ? 18.892 2.821 -11.775 1.00 86.12 69 TRP A C 1
ATOM 569 O O . TRP A 1 69 ? 19.904 3.406 -12.159 1.00 86.12 69 TRP A O 1
ATOM 579 N N . LYS A 1 70 ? 18.250 1.954 -12.572 1.00 83.69 70 LYS A N 1
ATOM 580 C CA . LYS A 1 70 ? 18.622 1.761 -13.985 1.00 83.69 70 LYS A CA 1
ATOM 581 C C . LYS A 1 70 ? 18.479 3.077 -14.755 1.00 83.69 70 LYS A C 1
ATOM 583 O O . LYS A 1 70 ? 17.474 3.770 -14.607 1.00 83.69 70 LYS A O 1
ATOM 588 N N . THR A 1 71 ? 19.450 3.407 -15.602 1.00 76.00 71 THR A N 1
ATOM 589 C CA . T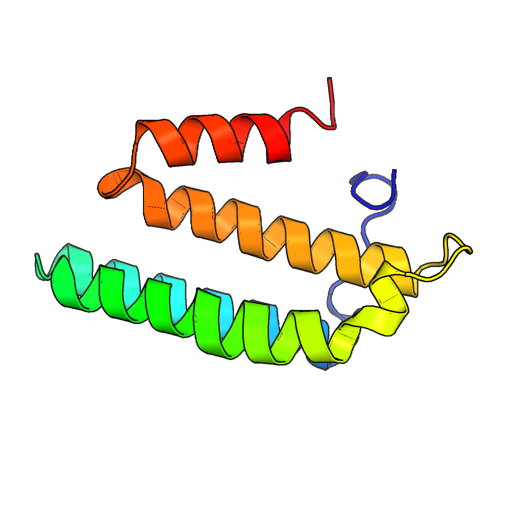HR A 1 71 ? 19.374 4.586 -16.482 1.00 76.00 71 THR A CA 1
ATOM 590 C C . THR A 1 71 ? 18.392 4.363 -17.631 1.00 76.00 71 THR A C 1
ATOM 592 O O . THR A 1 71 ? 17.660 5.276 -18.001 1.00 76.00 71 THR A O 1
ATOM 595 N N . GLU A 1 72 ? 18.328 3.138 -18.152 1.00 80.44 72 GLU A N 1
ATOM 596 C CA . GLU A 1 72 ? 17.430 2.766 -19.243 1.00 80.44 72 GLU A CA 1
ATOM 597 C C . GLU A 1 72 ? 15.977 2.662 -18.762 1.00 80.44 72 GLU A C 1
ATOM 599 O O . GLU A 1 72 ? 15.686 2.148 -17.677 1.00 80.44 72 GLU A O 1
ATOM 604 N N . ALA A 1 73 ? 15.057 3.175 -19.578 1.00 71.75 73 ALA A N 1
ATOM 605 C CA . ALA A 1 73 ? 13.624 3.011 -19.382 1.00 71.75 73 ALA A CA 1
ATOM 606 C C . ALA A 1 73 ? 13.179 1.699 -20.044 1.00 71.75 73 ALA A C 1
ATOM 608 O O . ALA A 1 73 ? 12.771 1.688 -21.203 1.00 71.75 73 ALA A O 1
ATOM 609 N N . ASP A 1 74 ? 13.306 0.590 -19.313 1.00 85.12 74 ASP A N 1
ATOM 610 C CA . ASP A 1 74 ? 12.855 -0.735 -19.741 1.00 85.12 74 ASP A CA 1
ATOM 611 C C . ASP A 1 74 ? 11.507 -1.122 -19.097 1.00 85.12 74 ASP A C 1
ATOM 613 O O . ASP A 1 74 ? 11.049 -0.532 -18.111 1.00 85.12 74 ASP A O 1
ATOM 617 N N . ARG A 1 75 ? 10.845 -2.136 -19.672 1.00 88.00 75 ARG A N 1
ATOM 618 C CA . ARG A 1 75 ? 9.544 -2.642 -19.189 1.00 88.00 75 ARG A CA 1
ATOM 619 C C . ARG A 1 75 ? 9.620 -3.145 -17.740 1.00 88.00 75 ARG A C 1
ATOM 621 O O . ARG A 1 75 ? 8.657 -3.024 -16.991 1.00 88.00 75 ARG A O 1
ATOM 628 N N . ASP A 1 76 ? 10.780 -3.658 -17.335 1.00 89.06 76 ASP A N 1
ATOM 629 C CA . ASP A 1 76 ? 11.055 -4.115 -15.971 1.00 89.06 76 ASP A CA 1
ATOM 630 C C . ASP A 1 76 ? 11.071 -2.961 -14.954 1.00 89.06 76 ASP A C 1
ATOM 632 O O . ASP A 1 76 ? 10.448 -3.060 -13.893 1.00 89.06 76 ASP A O 1
ATOM 636 N N . LYS A 1 77 ? 11.734 -1.845 -15.279 1.00 90.06 77 LYS A N 1
ATOM 637 C CA . LYS A 1 77 ? 11.697 -0.625 -14.468 1.00 90.06 77 LYS A CA 1
ATOM 638 C C . LYS A 1 77 ? 10.272 -0.089 -14.383 1.00 90.06 77 LYS A C 1
ATOM 640 O O . LYS A 1 77 ? 9.812 0.188 -13.278 1.00 90.06 77 LYS A O 1
ATOM 645 N N . ALA A 1 78 ? 9.550 -0.009 -15.502 1.00 90.06 78 ALA A N 1
ATOM 646 C CA . ALA A 1 78 ? 8.150 0.423 -15.501 1.00 90.06 78 ALA A CA 1
ATOM 647 C C . ALA A 1 78 ? 7.284 -0.431 -14.554 1.00 90.06 78 ALA A C 1
ATOM 649 O O . ALA A 1 78 ? 6.584 0.121 -13.707 1.00 90.06 78 ALA A O 1
ATOM 650 N N . ALA A 1 79 ? 7.417 -1.762 -14.600 1.00 92.38 79 ALA A N 1
ATOM 651 C CA . ALA A 1 79 ? 6.706 -2.670 -13.698 1.00 92.38 79 ALA A CA 1
ATOM 652 C C . ALA A 1 79 ? 7.007 -2.404 -12.210 1.00 92.38 79 ALA A C 1
ATOM 654 O O . ALA A 1 79 ? 6.085 -2.397 -11.387 1.00 92.38 79 ALA A O 1
ATOM 655 N N . ALA A 1 80 ? 8.271 -2.142 -11.855 1.00 93.44 80 ALA A N 1
ATOM 656 C CA . ALA A 1 80 ? 8.663 -1.825 -10.479 1.00 93.44 80 ALA A CA 1
ATOM 657 C C . ALA A 1 80 ? 8.031 -0.513 -9.979 1.00 93.44 80 ALA A C 1
ATOM 659 O O . ALA A 1 80 ? 7.540 -0.459 -8.848 1.00 93.44 80 ALA A O 1
ATOM 660 N N . TYR A 1 81 ? 8.019 0.530 -10.820 1.00 92.06 81 TYR A N 1
ATOM 661 C CA . TYR A 1 81 ? 7.412 1.829 -10.502 1.00 92.06 81 TYR A CA 1
ATOM 662 C C . TYR A 1 81 ? 5.889 1.746 -10.400 1.00 92.06 81 TYR A C 1
ATOM 664 O O . TYR A 1 81 ? 5.322 2.274 -9.448 1.00 92.06 81 TYR A O 1
ATOM 672 N N . GLN A 1 82 ? 5.229 1.050 -11.328 1.00 92.62 82 GLN A N 1
ATOM 673 C CA . GLN A 1 82 ? 3.778 0.847 -11.288 1.00 92.62 82 GLN A CA 1
ATOM 674 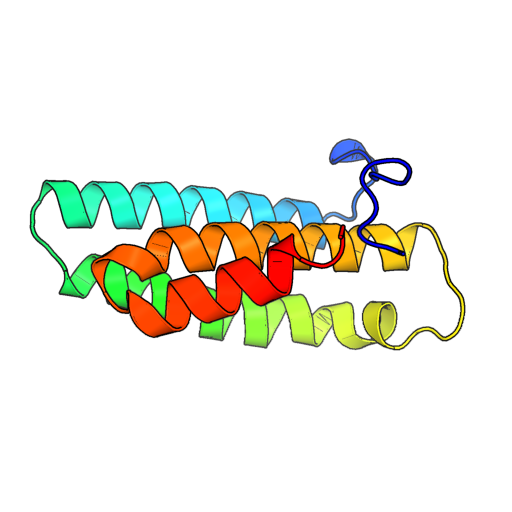C C . GLN A 1 82 ? 3.357 0.082 -10.034 1.00 92.62 82 GLN A C 1
ATOM 676 O O . GLN A 1 82 ? 2.419 0.489 -9.359 1.00 92.62 82 GLN A O 1
ATOM 681 N N . THR A 1 83 ? 4.103 -0.966 -9.673 1.00 95.06 83 THR A N 1
ATOM 682 C CA . THR A 1 83 ? 3.859 -1.742 -8.448 1.00 95.06 83 THR A CA 1
ATOM 683 C C . THR A 1 83 ? 4.048 -0.899 -7.191 1.00 95.06 83 THR A C 1
ATOM 685 O O . THR A 1 83 ? 3.229 -0.955 -6.278 1.00 95.06 83 THR A O 1
ATOM 688 N N . LEU A 1 84 ? 5.115 -0.094 -7.136 1.00 95.12 84 LEU A N 1
ATOM 689 C CA . LEU A 1 84 ? 5.354 0.789 -5.996 1.00 95.12 84 LEU A CA 1
ATOM 690 C C . LEU A 1 84 ? 4.259 1.854 -5.880 1.00 95.12 84 LEU A C 1
ATOM 692 O O . LEU A 1 84 ? 3.771 2.100 -4.782 1.00 95.12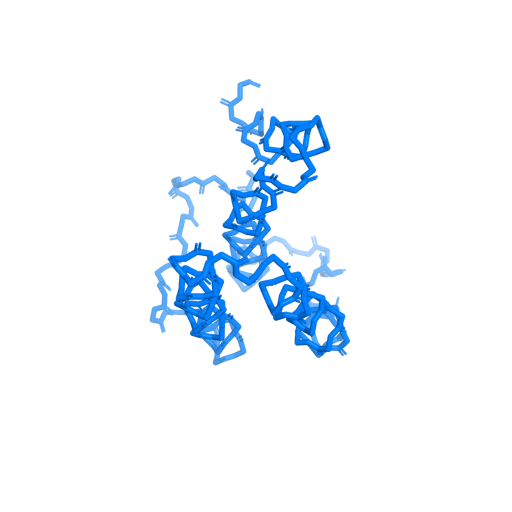 84 LEU A O 1
ATOM 696 N N . ARG A 1 85 ? 3.851 2.458 -7.001 1.00 93.50 85 ARG A N 1
ATOM 697 C CA . ARG A 1 85 ? 2.760 3.435 -7.028 1.00 93.50 85 ARG A CA 1
ATOM 698 C C . ARG A 1 85 ? 1.459 2.817 -6.530 1.00 93.50 85 ARG A C 1
ATOM 700 O O . ARG A 1 85 ? 0.806 3.415 -5.688 1.00 93.50 85 ARG A O 1
ATOM 707 N N . GLU A 1 86 ? 1.103 1.636 -7.026 1.00 94.38 86 GLU A N 1
ATOM 708 C CA . GLU A 1 86 ? -0.085 0.897 -6.593 1.00 94.38 86 GLU A CA 1
ATOM 709 C C . GLU A 1 86 ? -0.069 0.671 -5.074 1.00 94.38 86 GLU A C 1
ATOM 711 O O . GLU A 1 86 ? -1.021 1.039 -4.390 1.00 94.38 86 GLU A O 1
ATOM 716 N N . ALA A 1 87 ? 1.057 0.198 -4.528 1.00 96.69 87 ALA A N 1
ATOM 717 C CA . ALA A 1 87 ? 1.209 0.006 -3.089 1.00 96.69 87 ALA A CA 1
ATOM 718 C C . ALA A 1 87 ? 1.090 1.307 -2.282 1.00 96.69 87 ALA A C 1
ATOM 720 O O . ALA A 1 87 ? 0.401 1.332 -1.264 1.00 96.69 87 ALA A O 1
ATOM 721 N N . LEU A 1 88 ? 1.735 2.389 -2.728 1.00 96.19 88 LEU A N 1
ATOM 722 C CA . LEU A 1 88 ? 1.695 3.678 -2.034 1.00 96.19 88 LEU A CA 1
ATOM 723 C C . LEU A 1 88 ? 0.304 4.313 -2.080 1.00 96.19 88 LEU A C 1
ATOM 725 O O . LEU A 1 88 ? -0.167 4.794 -1.059 1.00 96.19 88 LEU A O 1
ATOM 729 N N . VAL A 1 89 ? -0.376 4.267 -3.227 1.00 95.56 89 VAL A N 1
ATOM 730 C CA . VAL A 1 89 ? -1.733 4.808 -3.379 1.00 95.56 89 VAL A CA 1
ATOM 731 C C . VAL A 1 89 ? -2.716 4.069 -2.468 1.00 95.56 89 VAL A C 1
ATOM 733 O O . VAL A 1 89 ? -3.493 4.711 -1.761 1.00 95.56 89 VAL A O 1
ATOM 736 N N . THR A 1 90 ? -2.657 2.735 -2.410 1.00 96.81 90 THR A N 1
ATOM 737 C CA . THR A 1 90 ? -3.483 1.959 -1.472 1.00 96.81 90 THR A CA 1
ATOM 738 C C . THR A 1 90 ? -3.129 2.261 -0.017 1.00 96.81 90 THR A C 1
ATOM 740 O O . THR A 1 90 ? -4.033 2.457 0.792 1.00 96.81 90 THR A O 1
ATOM 743 N N . LEU A 1 91 ? -1.841 2.350 0.330 1.00 97.19 91 LEU A N 1
ATOM 744 C CA . LEU A 1 91 ? -1.414 2.711 1.686 1.00 97.19 91 LEU A CA 1
ATOM 745 C C . LEU A 1 91 ? -1.941 4.077 2.115 1.00 97.19 91 LEU A C 1
ATOM 747 O O . LEU A 1 91 ? -2.424 4.219 3.233 1.00 97.19 91 LEU A O 1
ATOM 751 N N . THR A 1 92 ? -1.883 5.064 1.227 1.00 96.69 92 THR A N 1
ATOM 752 C CA . THR A 1 92 ? -2.410 6.400 1.484 1.00 96.69 92 THR A CA 1
ATOM 753 C C . THR A 1 92 ? -3.902 6.361 1.816 1.00 96.69 92 THR A C 1
ATOM 755 O O . THR A 1 92 ? -4.322 6.990 2.785 1.00 96.69 92 THR A O 1
ATOM 758 N N . MET A 1 93 ? -4.691 5.561 1.091 1.00 96.25 93 MET A N 1
ATOM 759 C CA . MET A 1 93 ? -6.113 5.373 1.408 1.00 96.25 93 MET A CA 1
ATOM 760 C C . MET A 1 93 ? -6.324 4.706 2.773 1.00 96.25 93 MET A C 1
ATOM 762 O O . MET A 1 93 ? -7.192 5.133 3.530 1.00 96.25 93 MET A O 1
ATOM 766 N N . LEU A 1 94 ? -5.524 3.691 3.118 1.00 97.75 94 LEU A N 1
ATOM 767 C CA . LEU A 1 94 ? -5.606 3.027 4.427 1.00 97.75 94 LEU A CA 1
ATOM 768 C C . LEU A 1 94 ? -5.187 3.947 5.585 1.00 97.75 94 LEU A C 1
ATOM 770 O O . LEU A 1 94 ? -5.670 3.786 6.703 1.00 97.75 94 LEU A O 1
ATOM 774 N N . LEU A 1 95 ? -4.295 4.906 5.329 1.00 97.38 95 LEU A N 1
ATOM 775 C CA . LEU A 1 95 ? -3.835 5.884 6.314 1.00 97.38 95 LEU A CA 1
ATOM 776 C C . LEU A 1 95 ? -4.827 7.031 6.536 1.00 97.38 95 LEU A C 1
ATOM 778 O O . LEU A 1 95 ? -4.742 7.688 7.574 1.00 97.38 95 LEU A O 1
ATOM 782 N N . ALA A 1 96 ? -5.766 7.269 5.616 1.00 97.06 96 ALA A N 1
ATOM 783 C CA . ALA A 1 96 ? -6.677 8.414 5.661 1.00 97.06 96 ALA A CA 1
ATOM 784 C C . ALA A 1 96 ? -7.474 8.578 6.973 1.00 97.06 96 ALA A C 1
ATOM 786 O O . ALA A 1 96 ? -7.556 9.706 7.465 1.00 97.06 96 ALA A O 1
ATOM 787 N N . PRO A 1 97 ? -7.983 7.507 7.618 1.00 95.62 97 PRO A N 1
ATOM 788 C CA . PRO A 1 97 ? -8.663 7.622 8.912 1.00 95.62 97 PRO A CA 1
ATOM 789 C C . PRO A 1 97 ? -7.752 8.071 10.067 1.00 95.62 97 PRO A C 1
ATOM 791 O O . PRO A 1 97 ? -8.247 8.563 11.079 1.00 95.62 97 PRO A O 1
ATOM 794 N N . PHE A 1 98 ? -6.433 7.895 9.938 1.00 96.69 98 PHE A N 1
ATOM 795 C CA . PHE A 1 98 ? -5.449 8.180 10.989 1.00 96.69 98 PHE A CA 1
ATOM 796 C C . PHE A 1 98 ? -4.687 9.487 10.745 1.00 96.69 98 PHE A C 1
ATOM 798 O O . PHE A 1 98 ? -4.408 10.229 11.685 1.00 96.69 98 PHE A O 1
ATOM 805 N N . LEU A 1 99 ? -4.334 9.761 9.485 1.00 96.56 99 LEU A N 1
ATOM 806 C CA . LEU A 1 99 ? -3.487 10.875 9.052 1.00 96.56 99 LEU A CA 1
ATOM 807 C C . LEU A 1 99 ? -4.150 11.631 7.882 1.00 96.56 99 LEU A C 1
ATOM 809 O O . LEU A 1 99 ? -3.615 11.629 6.771 1.00 96.56 99 LEU A O 1
ATOM 813 N N . PRO A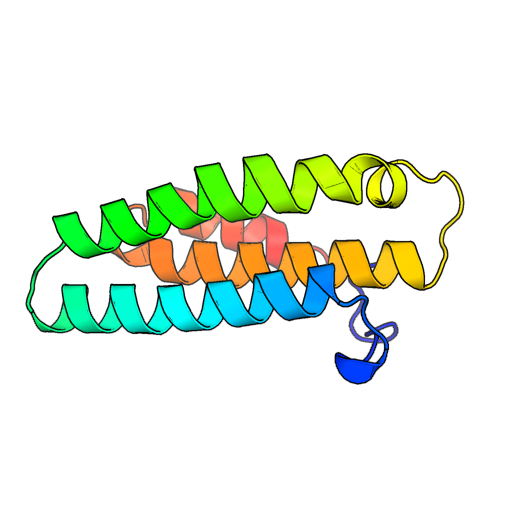 1 100 ? -5.309 12.281 8.087 1.00 96.19 100 PRO A N 1
ATOM 814 C CA . PRO A 1 100 ? -6.125 12.818 6.994 1.00 96.19 100 PRO A CA 1
ATOM 815 C C . PRO A 1 100 ? -5.387 13.855 6.135 1.00 96.19 100 PRO A C 1
ATOM 817 O O . PRO A 1 100 ? -5.406 13.767 4.918 1.00 96.19 100 PRO A O 1
ATOM 820 N N . PHE A 1 101 ? -4.656 14.794 6.741 1.00 97.00 101 PHE A N 1
ATOM 821 C CA . PHE A 1 101 ? -3.946 15.826 5.974 1.00 97.00 101 PHE A CA 1
ATOM 822 C C . PHE A 1 101 ? -2.735 15.279 5.210 1.00 97.00 101 PHE A C 1
ATOM 824 O O . PHE A 1 101 ? -2.511 15.639 4.060 1.00 97.00 101 PHE A O 1
ATOM 831 N N . THR A 1 102 ? -1.960 14.391 5.836 1.00 95.94 102 THR A N 1
ATOM 832 C CA . THR A 1 102 ? -0.782 13.789 5.197 1.00 95.94 102 THR A CA 1
ATOM 833 C C . THR A 1 102 ? -1.184 12.829 4.086 1.00 95.94 102 THR A C 1
ATOM 835 O O . THR A 1 102 ? -0.547 12.801 3.039 1.00 95.94 102 THR A O 1
ATOM 838 N N . SER A 1 103 ? -2.238 12.040 4.300 1.00 96.00 103 SER A N 1
ATOM 839 C CA . SER A 1 103 ? -2.753 11.142 3.267 1.00 96.00 103 SER A CA 1
ATOM 840 C C . SER A 1 103 ? -3.298 11.915 2.067 1.00 96.00 103 SER A C 1
ATOM 842 O O . SER A 1 103 ? -2.978 11.537 0.947 1.00 96.00 103 SER A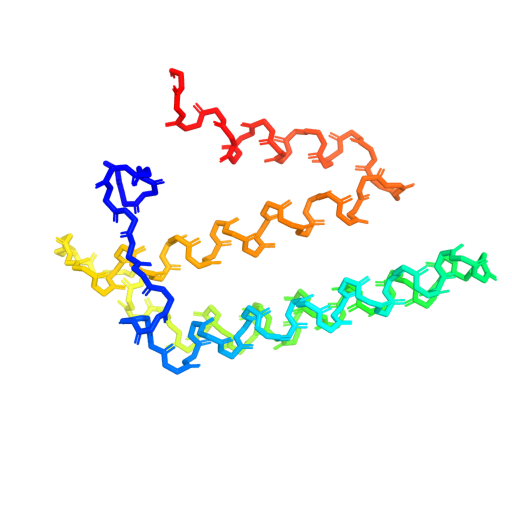 O 1
ATOM 844 N N . GLU A 1 104 ? -4.006 13.028 2.273 1.00 95.25 104 GLU A N 1
ATOM 845 C CA . GLU A 1 104 ? -4.454 13.895 1.176 1.00 95.25 104 GLU A CA 1
ATOM 846 C C . GLU A 1 104 ? -3.267 14.417 0.353 1.00 95.25 104 GLU A C 1
ATOM 848 O O . GLU A 1 104 ? -3.194 14.187 -0.852 1.00 95.25 104 GLU A O 1
ATOM 853 N N . GLU A 1 105 ? -2.264 15.009 1.012 1.00 95.12 105 GLU A N 1
ATOM 854 C CA . GLU A 1 105 ? -1.065 15.521 0.336 1.00 95.12 105 GLU A CA 1
ATOM 855 C C . GLU A 1 105 ? -0.320 14.415 -0.432 1.00 95.12 105 GLU A C 1
ATOM 857 O O . GLU A 1 105 ? 0.151 14.614 -1.556 1.00 95.12 105 GLU A O 1
ATOM 862 N N . MET A 1 106 ? -0.202 13.221 0.153 1.00 94.44 106 MET A N 1
ATOM 863 C CA . MET A 1 106 ? 0.412 12.078 -0.521 1.00 94.44 106 MET A CA 1
ATOM 864 C C . MET A 1 106 ? -0.417 11.611 -1.719 1.00 94.44 106 MET A C 1
ATOM 866 O O . MET A 1 106 ? 0.157 11.276 -2.756 1.00 94.44 106 MET A O 1
ATOM 870 N N . TYR A 1 107 ? -1.743 11.555 -1.582 1.00 92.94 107 TYR A N 1
ATOM 871 C CA . TYR A 1 107 ? -2.644 11.109 -2.640 1.00 92.94 107 TYR A CA 1
ATOM 872 C C . TYR A 1 107 ? -2.572 12.056 -3.833 1.00 92.94 107 TYR A C 1
ATOM 874 O O . TYR A 1 107 ? -2.386 11.594 -4.961 1.00 92.94 107 TYR A O 1
ATOM 882 N N . ASP A 1 108 ? -2.625 13.362 -3.581 1.00 90.62 108 ASP A N 1
ATOM 883 C CA . ASP A 1 108 ? -2.460 14.399 -4.594 1.00 90.62 108 ASP A CA 1
ATOM 884 C C . ASP A 1 108 ? -1.127 14.232 -5.323 1.00 90.62 108 ASP A C 1
ATOM 886 O O . ASP A 1 108 ? -1.106 14.068 -6.538 1.00 90.62 108 ASP A O 1
ATOM 890 N N . ASN A 1 109 ? -0.004 14.130 -4.611 1.00 90.44 109 ASN A N 1
ATOM 891 C CA . ASN A 1 109 ? 1.305 13.964 -5.256 1.00 90.44 109 ASN A CA 1
ATOM 892 C C . ASN A 1 109 ? 1.442 12.666 -6.081 1.00 90.44 109 ASN A C 1
ATOM 894 O O . ASN A 1 109 ? 2.181 12.631 -7.066 1.00 90.44 109 ASN A O 1
ATOM 898 N N . LEU A 1 110 ? 0.750 11.589 -5.698 1.00 87.00 110 LEU A N 1
ATOM 899 C CA . LEU A 1 110 ? 0.784 10.299 -6.403 1.00 87.00 110 LEU A CA 1
ATOM 900 C C . LEU A 1 110 ? -0.217 10.215 -7.572 1.00 87.00 110 LEU A C 1
ATOM 902 O O . LEU A 1 110 ? -0.041 9.389 -8.480 1.00 87.00 110 LEU A O 1
ATOM 906 N N . SER A 1 111 ? -1.276 11.029 -7.541 1.00 76.00 111 SER A N 1
ATOM 907 C CA . SER A 1 111 ? -2.357 11.059 -8.536 1.00 76.00 111 SER A CA 1
ATOM 908 C C . SER A 1 111 ? -2.204 12.189 -9.560 1.00 76.00 111 SER A C 1
ATOM 910 O O . SER A 1 111 ? -2.522 11.980 -10.731 1.00 76.00 111 SER A O 1
ATOM 912 N N . LEU A 1 112 ? -1.626 13.331 -9.170 1.00 56.88 112 LEU A N 1
ATOM 913 C CA . LEU A 1 112 ? -1.389 14.512 -10.014 1.00 56.88 112 LEU A CA 1
ATOM 914 C C . LEU A 1 112 ? -0.287 14.327 -11.063 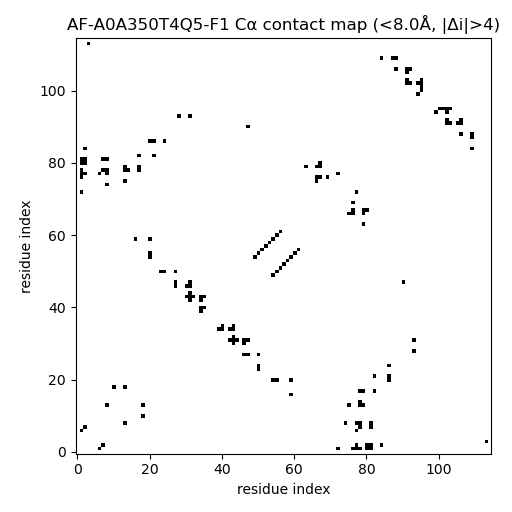1.00 56.88 112 LEU A C 1
ATOM 916 O O . LEU A 1 112 ? -0.108 15.194 -11.908 1.00 56.88 112 LEU A O 1
ATOM 920 N N . ILE A 1 113 ? 0.393 13.178 -11.105 1.00 51.88 113 ILE A N 1
ATOM 921 C CA . ILE A 1 113 ? 1.326 12.823 -12.195 1.00 51.88 113 ILE A CA 1
ATOM 922 C C . ILE A 1 113 ? 0.596 12.708 -13.569 1.00 51.88 113 ILE A C 1
ATOM 924 O O . ILE A 1 113 ? 1.211 12.428 -14.596 1.00 51.88 113 ILE A O 1
ATOM 928 N N . HIS A 1 114 ? -0.723 12.940 -13.631 1.00 46.59 114 HIS A N 1
ATOM 929 C CA . HIS A 1 114 ? -1.543 12.917 -14.852 1.00 46.59 114 HIS A CA 1
ATOM 930 C C . HIS A 1 114 ? -2.253 14.236 -15.218 1.00 46.59 114 HIS A C 1
ATOM 932 O O . HIS A 1 114 ? -3.103 14.200 -16.110 1.00 46.59 114 HIS A O 1
ATOM 938 N N . ILE A 1 115 ? -1.934 15.378 -14.590 1.00 34.25 115 ILE A N 1
ATOM 939 C CA . ILE A 1 115 ? -2.453 16.699 -15.017 1.00 34.25 115 ILE A CA 1
ATOM 940 C C . ILE A 1 115 ? -1.326 17.574 -15.566 1.00 34.25 115 ILE A C 1
ATOM 942 O O . ILE A 1 115 ? -0.282 17.687 -14.888 1.00 34.25 115 ILE A O 1
#